Protein AF-A0AAW0FVK5-F1 (afdb_monomer_lite)

Foldseek 3Di:
DDDDDDDDDDDDDDDDDPPDDDPDPDDPPPDPPCVVVVCVPDVPCQVVVVVVLQVLLLQDPVSCVQQVHDRVDRKDKAADDPDPDPDPHGHWDWDWDQDPVRWIKIWTKIKIADPVGFIWIKIWIWTPPDPPDIDTQWIWIGGPPDDIDTSGDHPDPPPPPPPPPQQDDPRHRPDDDDDD

InterPro domains:
  IPR013261 Mitochondrial import inner membrane translocase subunit Tim21 [PF08294] (38-155)
  IPR013261 Mitochondrial import inner membrane translocase subunit Tim21 [PTHR13032] (38-156)
  IPR038552 Tim21 IMS domain superfamily [G3DSA:3.10.450.320] (41-159)

Radius of gyration: 29.13 Å; chains: 1; bounding box: 72×85×79 Å

pLDDT: mean 75.21, std 19.28, range [35.5, 96.38]

Secondary structure (DSSP, 8-state):
--PPPPP-----------S-PPPPPPPPP----THHHHHHHS--HHHHHHHHHHHHHHH-HHHHHHHT--TTPPPEEEE---SS---S-----EEEEE-TTS-EEEEEEEEEE-TTS-EEEEEEEEEEEETTEEEEEEEEEE-TTSPPEEEE--S--TT---------GGG---SPP---

Organism: NCBI:txid2478898

Sequence (180 aa):
MRPTSIDFSNKVHRLYSTKTAPPPPPPPPSEPSDKNAKELFLPSGDTKTFNKAVKLLEQNELAQKALDFKSGERVKAYGEVPGDRWVRNRPVQSVRSKGKDGNDRLYMKFHVETDSGKHGSVTLEQVDTSFWSSEFSYIALDIPRQRRIYIIEPKYQGLLHNEHGNNGFLGLKWGPKKDN

Structure (mmCIF, N/CA/C/O backbone):
data_AF-A0AAW0FVK5-F1
#
_entry.id   AF-A0AAW0FVK5-F1
#
loop_
_atom_site.group_PDB
_atom_site.id
_atom_site.type_symbol
_atom_site.label_atom_id
_atom_site.label_alt_id
_atom_site.label_comp_id
_atom_site.label_asym_id
_atom_site.label_entity_id
_atom_site.label_seq_id
_atom_site.pdbx_PDB_ins_code
_atom_site.Cartn_x
_atom_site.Cartn_y
_atom_site.Cartn_z
_atom_site.occupancy
_atom_site.B_iso_or_equiv
_atom_site.auth_seq_id
_atom_site.auth_comp_id
_atom_site.auth_asym_id
_atom_site.auth_atom_id
_atom_site.pdbx_PDB_model_num
ATOM 1 N N . MET A 1 1 ? -52.516 -69.629 38.387 1.00 44.22 1 MET A N 1
ATOM 2 C CA . MET A 1 1 ? -51.381 -69.425 37.461 1.00 44.22 1 MET A CA 1
ATOM 3 C C . MET A 1 1 ? -51.876 -68.701 36.217 1.00 44.22 1 MET A C 1
ATOM 5 O O . MET A 1 1 ? -52.648 -69.278 35.464 1.00 44.22 1 MET A O 1
ATOM 9 N N . ARG A 1 2 ? -51.498 -67.429 36.053 1.00 38.06 2 ARG A N 1
ATOM 10 C CA . ARG A 1 2 ? -51.635 -66.619 34.828 1.00 38.06 2 ARG A CA 1
ATOM 11 C C . ARG A 1 2 ? -50.441 -65.646 34.790 1.00 38.06 2 ARG A C 1
ATOM 13 O O . ARG A 1 2 ? -50.075 -65.176 35.868 1.00 38.06 2 ARG A O 1
ATOM 20 N N . PRO A 1 3 ? -49.805 -65.404 33.632 1.00 45.41 3 PRO A N 1
ATOM 21 C CA . PRO A 1 3 ? -48.567 -64.640 33.558 1.00 45.41 3 PRO A CA 1
ATOM 22 C C . PRO A 1 3 ? -48.799 -63.122 33.494 1.00 45.41 3 PRO A C 1
ATOM 24 O O . PRO A 1 3 ? -49.885 -62.635 33.193 1.00 45.41 3 PRO A O 1
ATOM 27 N N . THR A 1 4 ? -47.719 -62.426 33.826 1.00 44.22 4 THR A N 1
ATOM 28 C CA . THR A 1 4 ? -47.483 -61.001 34.085 1.00 44.22 4 THR A CA 1
ATOM 29 C C . THR A 1 4 ? -47.719 -60.059 32.896 1.00 44.22 4 THR A C 1
ATOM 31 O O . THR A 1 4 ? -47.184 -60.297 31.814 1.00 44.22 4 THR A O 1
ATOM 34 N N . SER A 1 5 ? -48.419 -58.939 33.124 1.00 46.84 5 SER A N 1
ATOM 35 C CA . SER A 1 5 ? -48.455 -57.770 32.231 1.00 46.84 5 SER A CA 1
ATOM 36 C C . SER A 1 5 ? -47.358 -56.766 32.604 1.00 46.84 5 SER A C 1
ATOM 38 O O . SER A 1 5 ? -47.208 -56.420 33.773 1.00 46.84 5 SER A O 1
ATOM 40 N N . ILE A 1 6 ? -46.603 -56.304 31.609 1.00 50.91 6 ILE A N 1
ATOM 41 C CA . ILE A 1 6 ? -45.557 -55.281 31.735 1.00 50.91 6 ILE A CA 1
ATOM 42 C C . ILE A 1 6 ? -46.201 -53.898 31.564 1.00 50.91 6 ILE A C 1
ATOM 44 O O . ILE A 1 6 ? -46.825 -53.635 30.537 1.00 50.91 6 ILE A O 1
ATOM 48 N N . ASP A 1 7 ? -46.038 -53.030 32.564 1.00 44.16 7 ASP A N 1
ATOM 49 C CA . ASP A 1 7 ? -46.461 -51.625 32.539 1.00 44.16 7 ASP A CA 1
ATOM 50 C C . ASP A 1 7 ? -45.472 -50.763 31.734 1.00 44.16 7 ASP A C 1
ATOM 52 O O . ASP A 1 7 ? -44.288 -50.673 32.066 1.00 44.16 7 ASP A O 1
ATOM 56 N N . PHE A 1 8 ? -45.963 -50.073 30.701 1.00 41.53 8 PHE A N 1
ATOM 57 C CA . PHE A 1 8 ? -45.218 -49.039 29.978 1.00 41.53 8 PHE A CA 1
ATOM 58 C C . PHE A 1 8 ? -45.505 -47.664 30.589 1.00 41.53 8 PHE A C 1
ATOM 60 O O . PHE A 1 8 ? -46.447 -46.972 30.209 1.00 41.53 8 PHE A O 1
ATOM 67 N N . SER A 1 9 ? -44.653 -47.245 31.522 1.00 44.28 9 SER A N 1
ATOM 68 C CA . SER A 1 9 ? -44.612 -45.870 32.021 1.00 44.28 9 SER A CA 1
ATOM 69 C C . SER A 1 9 ? -43.406 -45.139 31.438 1.00 44.28 9 SER A C 1
ATOM 71 O O . SER A 1 9 ? -42.270 -45.514 31.724 1.00 44.28 9 SER A O 1
ATOM 73 N N . ASN A 1 10 ? -43.637 -44.088 30.641 1.00 39.00 10 ASN A N 1
ATOM 74 C CA . ASN A 1 10 ? -43.204 -42.722 30.978 1.00 39.00 10 ASN A CA 1
ATOM 75 C C . ASN A 1 10 ? -43.257 -41.739 29.792 1.00 39.00 10 ASN A C 1
ATOM 77 O O . ASN A 1 10 ? -42.536 -41.861 28.809 1.00 39.00 10 ASN A O 1
ATOM 81 N N . LYS A 1 11 ? -44.071 -40.694 29.990 1.00 41.84 11 LYS A N 1
ATOM 82 C CA . LYS A 1 11 ? -43.792 -39.261 29.766 1.00 41.84 11 LYS A CA 1
ATOM 83 C C . LYS A 1 11 ? -42.802 -38.881 28.651 1.00 41.84 11 LYS A C 1
ATOM 85 O O . LYS A 1 11 ? -41.593 -38.827 28.859 1.00 41.84 11 LYS A O 1
ATOM 90 N N . VAL A 1 12 ? -43.355 -38.397 27.540 1.00 46.31 12 VAL A N 1
ATOM 91 C CA . VAL A 1 12 ? -42.643 -37.608 26.526 1.00 46.31 12 VAL A CA 1
ATOM 92 C C . VAL A 1 12 ? -42.746 -36.123 26.884 1.00 46.31 12 VAL A C 1
ATOM 94 O O . VAL A 1 12 ? -43.790 -35.528 26.673 1.00 46.31 12 VAL A O 1
ATOM 97 N N . HIS A 1 13 ? -41.676 -35.526 27.416 1.00 44.94 13 HIS A N 1
ATOM 98 C CA . HIS A 1 13 ? -41.394 -34.083 27.323 1.00 44.94 13 HIS A CA 1
ATOM 99 C C . HIS A 1 13 ? -39.913 -33.816 27.642 1.00 44.94 13 HIS A C 1
ATOM 101 O O . HIS A 1 13 ? -39.475 -34.125 28.752 1.00 44.94 13 HIS A O 1
ATOM 107 N N . ARG A 1 14 ? -39.183 -33.217 26.680 1.00 39.34 14 ARG A N 1
ATOM 108 C CA . ARG A 1 14 ? -38.027 -32.281 26.796 1.00 39.34 14 ARG A CA 1
ATOM 109 C C . ARG A 1 14 ? -37.333 -32.201 25.420 1.00 39.34 14 ARG A C 1
ATOM 111 O O . ARG A 1 14 ? -36.716 -33.161 24.988 1.00 39.34 14 ARG A O 1
ATOM 118 N N . LEU A 1 15 ? -37.640 -31.202 24.589 1.00 38.81 15 LEU A N 1
ATOM 119 C CA . LEU A 1 15 ? -36.909 -29.927 24.460 1.00 38.81 15 LEU A CA 1
ATOM 120 C C . LEU A 1 15 ? -35.386 -30.114 24.317 1.00 38.81 15 LEU A C 1
ATOM 122 O O . LEU A 1 15 ? -34.684 -30.429 25.274 1.00 38.81 15 LEU A O 1
ATOM 126 N N . TYR A 1 16 ? -34.905 -29.886 23.097 1.00 35.50 16 TYR A N 1
ATOM 127 C CA . TYR A 1 16 ? -33.504 -29.803 22.681 1.00 35.50 16 TYR A CA 1
ATOM 128 C C . TYR A 1 16 ? -32.731 -28.790 23.546 1.00 35.50 16 TYR A C 1
ATOM 130 O O . TYR A 1 16 ? -33.011 -27.593 23.537 1.00 35.50 16 TYR A O 1
ATOM 138 N N . SER A 1 17 ? -31.753 -29.294 24.303 1.00 41.34 17 SER A N 1
ATOM 139 C CA . SER A 1 17 ? -30.821 -28.533 25.143 1.00 41.34 17 SER A CA 1
ATOM 140 C C . SER A 1 17 ? -29.463 -28.453 24.439 1.00 41.34 17 SER A C 1
ATOM 142 O O . SER A 1 17 ? -28.842 -29.480 24.178 1.00 41.34 17 SER A O 1
ATOM 144 N N . THR A 1 18 ? -28.970 -27.250 24.135 1.00 52.00 18 THR A N 1
ATOM 145 C CA . THR A 1 18 ? -27.692 -27.005 23.427 1.00 52.00 18 THR A CA 1
ATOM 146 C C . THR A 1 18 ? -26.451 -27.068 24.330 1.00 52.00 18 THR A C 1
ATOM 148 O O . THR A 1 18 ? -25.410 -26.508 24.000 1.00 52.00 18 THR A O 1
ATOM 151 N N . LYS A 1 19 ? -26.515 -27.746 25.483 1.00 45.78 19 LYS A N 1
ATOM 152 C CA . LYS A 1 19 ? -25.427 -27.750 26.482 1.00 45.78 19 LYS A CA 1
ATOM 153 C C . LYS A 1 19 ? -24.461 -28.943 26.424 1.00 45.78 19 LYS A C 1
ATOM 155 O O . LYS A 1 19 ? -23.703 -29.140 27.370 1.00 45.78 19 LYS A O 1
ATOM 160 N N . THR A 1 20 ? -24.435 -29.737 25.349 1.00 54.41 20 THR A N 1
ATOM 161 C CA . THR A 1 20 ? -23.497 -30.884 25.258 1.00 54.41 20 THR A CA 1
ATOM 162 C C . THR A 1 20 ? -23.021 -31.199 23.835 1.00 54.41 20 THR A C 1
ATOM 164 O O . THR A 1 20 ? -22.787 -32.355 23.498 1.00 54.41 20 THR A O 1
ATOM 167 N N . ALA A 1 21 ? -22.847 -30.191 22.976 1.00 48.47 21 ALA A N 1
ATOM 168 C CA . ALA A 1 21 ? -22.008 -30.398 21.796 1.00 48.47 21 ALA A CA 1
ATOM 169 C C . ALA A 1 21 ? -20.537 -30.432 22.262 1.00 48.47 21 ALA A C 1
ATOM 171 O O . ALA A 1 21 ? -20.129 -29.502 22.965 1.00 48.47 21 ALA A O 1
ATOM 172 N N . PRO A 1 22 ? -19.739 -31.467 21.932 1.00 62.34 22 PRO A N 1
ATOM 173 C CA . PRO A 1 22 ? -18.299 -31.395 22.147 1.00 62.34 22 PRO A CA 1
ATOM 174 C C . PRO A 1 22 ? -17.761 -30.151 21.419 1.00 62.34 22 PRO A C 1
ATOM 176 O O . PRO A 1 22 ? -18.258 -29.831 20.333 1.00 62.34 22 PRO A O 1
ATOM 179 N N . PRO A 1 23 ? -16.795 -29.415 22.000 1.00 66.75 23 PRO A N 1
ATOM 180 C CA . PRO A 1 23 ? -16.177 -28.301 21.295 1.00 66.75 23 PRO A CA 1
ATOM 181 C C . PRO A 1 23 ? -15.646 -28.809 19.945 1.00 66.75 23 PRO A C 1
ATOM 183 O O . PRO A 1 23 ? -15.157 -29.943 19.883 1.00 66.75 23 PRO A O 1
ATOM 186 N N . PRO A 1 24 ? -15.756 -28.019 18.860 1.00 69.56 24 PRO A N 1
ATOM 187 C CA . PRO A 1 24 ? -15.173 -28.410 17.585 1.00 69.56 24 PRO A CA 1
ATOM 188 C C . PRO A 1 24 ? -13.692 -28.756 17.806 1.00 69.56 24 PRO A C 1
ATOM 190 O O . PRO A 1 24 ? -13.032 -28.070 18.597 1.00 69.56 24 PRO A O 1
ATOM 193 N N . PRO A 1 25 ? -13.171 -29.822 17.168 1.00 70.25 25 PRO A N 1
ATOM 194 C CA . PRO A 1 25 ? -11.775 -30.197 17.329 1.00 70.25 25 PRO A CA 1
ATOM 195 C C . PRO A 1 25 ? -10.892 -28.982 17.017 1.00 70.25 25 PRO A C 1
ATOM 197 O O . PRO A 1 25 ? -11.208 -28.230 16.084 1.00 70.25 25 PRO A O 1
ATOM 200 N N . PRO A 1 26 ? -9.817 -28.745 17.794 1.00 71.06 26 PRO A N 1
ATOM 201 C CA . PRO A 1 26 ? -8.881 -27.684 17.465 1.00 71.06 26 PRO A CA 1
ATOM 202 C C . PRO A 1 26 ? -8.410 -27.890 16.018 1.00 71.06 26 PRO A C 1
ATOM 204 O O . PRO A 1 26 ? -8.199 -29.038 15.612 1.00 71.06 26 PRO A O 1
ATOM 207 N N . PRO A 1 27 ? -8.273 -26.812 15.222 1.00 68.00 27 PRO A N 1
ATOM 208 C CA . PRO A 1 27 ? -7.704 -26.940 13.889 1.00 68.00 27 PRO A CA 1
ATOM 209 C C . PRO A 1 27 ? -6.351 -27.661 14.001 1.00 68.00 27 PRO A C 1
ATOM 211 O O . PRO A 1 27 ? -5.637 -27.431 14.987 1.00 68.00 27 PRO A O 1
ATOM 214 N N . PRO A 1 28 ? -6.001 -28.539 13.042 1.00 70.88 28 PRO A N 1
ATOM 215 C CA . PRO A 1 28 ? -4.709 -29.212 13.057 1.00 70.88 28 PRO A CA 1
ATOM 216 C C . PRO A 1 28 ? -3.598 -28.163 13.221 1.00 70.88 28 PRO A C 1
ATOM 218 O O . PRO A 1 28 ? -3.729 -27.068 12.656 1.00 70.88 28 PRO A O 1
ATOM 221 N N . PRO A 1 29 ? -2.526 -28.454 13.987 1.00 59.59 29 PRO A N 1
ATOM 222 C CA . PRO A 1 29 ? -1.356 -27.592 14.012 1.00 59.59 29 PRO A CA 1
ATOM 223 C C . PRO A 1 29 ? -0.964 -27.339 12.562 1.00 59.59 29 PRO A C 1
ATOM 225 O O . PRO A 1 29 ? -0.787 -28.289 11.802 1.00 59.59 29 PRO A O 1
ATOM 228 N N . SER A 1 30 ? -0.910 -26.073 12.153 1.00 55.88 30 SER A N 1
ATOM 229 C CA . SER A 1 30 ? -0.371 -25.729 10.845 1.00 55.88 30 SER A CA 1
ATOM 230 C C . SER A 1 30 ? 1.026 -26.336 10.781 1.00 55.88 30 SER A C 1
ATOM 232 O O . SER A 1 30 ? 1.892 -25.899 11.544 1.00 55.88 30 SER A O 1
ATOM 234 N N . GLU A 1 31 ? 1.231 -27.359 9.945 1.00 56.12 31 GLU A N 1
ATOM 235 C CA . GLU A 1 31 ? 2.571 -27.865 9.659 1.00 56.12 31 GLU A CA 1
ATOM 236 C C . GLU A 1 31 ? 3.455 -26.651 9.359 1.00 56.12 31 GLU A C 1
ATOM 238 O O . GLU A 1 31 ? 3.021 -25.768 8.602 1.00 56.12 31 GLU A O 1
ATOM 243 N N . PRO A 1 32 ? 4.643 -26.532 9.979 1.00 47.91 32 PRO A N 1
ATOM 244 C CA . PRO A 1 32 ? 5.562 -25.470 9.628 1.00 47.91 32 PRO A CA 1
ATOM 245 C C . PRO A 1 32 ? 5.901 -25.673 8.156 1.00 47.91 32 PRO A C 1
ATOM 247 O O . PRO A 1 32 ? 6.677 -26.547 7.795 1.00 47.91 32 PRO A O 1
ATOM 250 N N . SER A 1 33 ? 5.255 -24.904 7.279 1.00 49.12 33 SER A N 1
ATOM 251 C CA . SER A 1 33 ? 5.572 -24.942 5.866 1.00 49.12 33 SER A CA 1
ATOM 252 C C . SER A 1 33 ? 7.027 -24.507 5.755 1.00 49.12 33 SER A C 1
ATOM 254 O O . SER A 1 33 ? 7.322 -23.331 5.972 1.00 49.12 33 SER A O 1
ATOM 256 N N . ASP A 1 34 ? 7.922 -25.429 5.404 1.00 49.78 34 ASP A N 1
ATOM 257 C CA . ASP A 1 34 ? 9.365 -25.197 5.209 1.00 49.78 34 ASP A CA 1
ATOM 258 C C . ASP A 1 34 ? 9.677 -24.058 4.212 1.00 49.78 34 ASP A C 1
ATOM 260 O O . ASP A 1 34 ? 10.810 -23.592 4.086 1.00 49.78 34 ASP A O 1
ATOM 264 N N . LYS A 1 35 ? 8.650 -23.550 3.525 1.00 50.41 35 LYS A N 1
ATOM 265 C CA . LYS A 1 35 ? 8.663 -22.322 2.723 1.00 50.41 35 LYS A CA 1
ATOM 266 C C . LYS A 1 35 ? 8.965 -21.069 3.560 1.00 50.41 35 LYS A C 1
ATOM 268 O O . LYS A 1 35 ? 9.714 -20.213 3.102 1.00 50.41 35 LYS A O 1
ATOM 273 N N . ASN A 1 36 ? 8.478 -21.000 4.803 1.00 52.88 36 ASN A N 1
ATOM 274 C CA . ASN A 1 36 ? 8.680 -19.850 5.694 1.00 52.88 36 ASN A CA 1
ATOM 275 C C . ASN A 1 36 ? 10.141 -19.706 6.139 1.00 52.88 36 ASN A C 1
ATOM 277 O O . ASN A 1 36 ? 10.620 -18.592 6.325 1.00 52.88 36 ASN A O 1
ATOM 281 N N . ALA A 1 37 ? 10.873 -20.817 6.284 1.00 49.44 37 ALA A N 1
ATOM 282 C CA . ALA A 1 37 ? 12.270 -20.778 6.709 1.00 49.44 37 ALA A CA 1
ATOM 283 C C . ALA A 1 37 ? 13.167 -20.119 5.648 1.00 49.44 37 ALA A C 1
ATOM 285 O O . ALA A 1 37 ? 14.043 -19.337 5.994 1.00 49.44 37 ALA A O 1
ATOM 286 N N . LYS A 1 38 ? 12.919 -20.359 4.353 1.00 45.09 38 LYS A N 1
ATOM 287 C CA . LYS A 1 38 ? 13.681 -19.722 3.260 1.00 45.09 38 LYS A CA 1
ATOM 288 C C . LYS A 1 38 ? 13.371 -18.230 3.093 1.00 45.09 38 LYS A C 1
ATOM 290 O O . LYS A 1 38 ? 14.265 -17.475 2.725 1.00 45.09 38 LYS A O 1
ATOM 295 N N . GLU A 1 39 ? 12.153 -17.797 3.409 1.00 47.56 39 GLU A N 1
ATOM 296 C CA . GLU A 1 39 ? 11.781 -16.373 3.432 1.00 47.56 39 GLU A CA 1
ATOM 297 C C . GLU A 1 39 ? 12.333 -15.625 4.656 1.00 47.56 39 GLU A C 1
ATOM 299 O O . GLU A 1 39 ? 12.535 -14.418 4.601 1.00 47.56 39 GLU A O 1
ATOM 304 N N . LEU A 1 40 ? 12.643 -16.330 5.747 1.00 48.66 40 LEU A N 1
ATOM 305 C CA . LEU A 1 40 ? 13.279 -15.754 6.937 1.00 48.66 40 LEU A CA 1
ATOM 306 C C . LEU A 1 40 ? 14.748 -15.349 6.706 1.00 48.66 40 LEU A C 1
ATOM 308 O O . LEU A 1 40 ? 15.246 -14.458 7.392 1.00 48.66 40 LEU A O 1
ATOM 312 N N . PHE A 1 41 ? 15.435 -15.975 5.742 1.00 39.94 41 PHE A N 1
ATOM 313 C CA . PHE A 1 41 ? 16.857 -15.730 5.446 1.00 39.94 41 PHE A CA 1
ATOM 314 C C . PHE A 1 41 ? 17.110 -14.864 4.206 1.00 39.94 41 PHE A C 1
ATOM 316 O O . PHE A 1 41 ? 18.235 -14.418 3.986 1.00 39.94 41 PHE A O 1
ATOM 323 N N . LEU A 1 42 ? 16.077 -14.582 3.414 1.00 42.94 42 LEU A N 1
ATOM 324 C CA . LEU A 1 42 ? 16.108 -13.564 2.373 1.00 42.94 42 LEU A CA 1
ATOM 325 C C . LEU A 1 42 ? 15.162 -12.4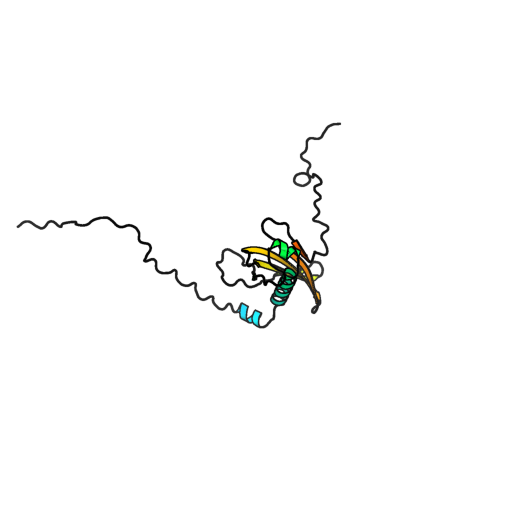63 2.841 1.00 42.94 42 LEU A C 1
ATOM 327 O O . LEU A 1 42 ? 13.959 -12.694 2.763 1.00 42.94 42 LEU A O 1
ATOM 331 N N . PRO A 1 43 ? 15.629 -11.298 3.331 1.00 46.47 43 PRO A N 1
ATOM 332 C CA . PRO A 1 43 ? 14.731 -10.183 3.598 1.00 46.47 43 PRO A CA 1
ATOM 333 C C . PRO A 1 43 ? 14.078 -9.804 2.269 1.00 46.47 43 PRO A C 1
ATOM 335 O O . PRO A 1 43 ? 14.646 -9.062 1.468 1.00 46.47 43 PRO A O 1
ATOM 338 N N . SER A 1 44 ? 12.918 -10.390 1.985 1.00 58.19 44 SER A N 1
ATOM 339 C CA . SER A 1 44 ? 12.196 -10.120 0.761 1.00 58.19 44 SER A CA 1
ATOM 340 C C . SER A 1 44 ? 11.875 -8.629 0.780 1.00 58.19 44 SER A C 1
ATOM 342 O O . SER A 1 44 ? 11.449 -8.075 1.802 1.00 58.19 44 SER A O 1
ATOM 344 N N . GLY A 1 45 ? 12.147 -7.945 -0.336 1.00 72.81 45 GLY A N 1
ATOM 345 C CA . GLY A 1 45 ? 11.868 -6.513 -0.476 1.00 72.81 45 GLY A CA 1
ATOM 346 C C . GLY A 1 45 ? 10.428 -6.163 -0.089 1.00 72.81 45 GLY A C 1
ATOM 347 O O . GLY A 1 45 ? 10.170 -5.065 0.384 1.00 72.81 45 GLY A O 1
ATOM 348 N N . ASP A 1 46 ? 9.527 -7.136 -0.171 1.00 83.38 46 ASP A N 1
ATOM 349 C CA . ASP A 1 46 ? 8.107 -7.107 0.140 1.00 83.38 46 ASP A CA 1
ATOM 350 C C . ASP A 1 46 ? 7.787 -6.455 1.492 1.00 83.38 46 ASP A C 1
ATOM 352 O O . ASP A 1 46 ? 7.009 -5.505 1.528 1.00 83.38 46 ASP A O 1
ATOM 356 N N . THR A 1 47 ? 8.410 -6.873 2.601 1.00 86.00 47 THR A N 1
ATOM 357 C CA . THR A 1 47 ? 8.118 -6.267 3.920 1.00 86.00 47 THR A CA 1
ATOM 358 C C . THR A 1 47 ? 8.552 -4.798 3.969 1.00 86.00 47 THR A C 1
ATOM 360 O O . THR A 1 47 ? 7.867 -3.947 4.542 1.00 86.00 47 THR A O 1
ATOM 363 N N . LYS A 1 48 ? 9.682 -4.461 3.334 1.00 88.31 48 LYS A N 1
ATOM 364 C CA . LYS A 1 48 ? 10.176 -3.078 3.244 1.00 88.31 48 LYS A CA 1
ATOM 365 C C . LYS A 1 48 ? 9.256 -2.226 2.367 1.00 88.31 48 LYS A C 1
ATOM 367 O O . LYS A 1 48 ? 8.922 -1.106 2.753 1.00 88.31 48 LYS A O 1
ATOM 372 N N . THR A 1 49 ? 8.835 -2.759 1.225 1.00 90.62 49 THR A N 1
ATOM 373 C CA . THR A 1 49 ? 7.894 -2.146 0.285 1.00 90.62 49 THR A CA 1
ATOM 374 C C . THR A 1 49 ? 6.552 -1.877 0.955 1.00 90.62 49 THR A C 1
ATOM 376 O O . THR A 1 49 ? 6.068 -0.747 0.912 1.00 90.62 49 THR A O 1
ATOM 379 N N . PHE A 1 50 ? 6.009 -2.865 1.664 1.00 92.06 50 PHE A N 1
ATOM 380 C CA . PHE A 1 50 ? 4.780 -2.748 2.442 1.00 92.06 50 PHE A CA 1
ATOM 381 C C . PHE A 1 50 ? 4.870 -1.642 3.495 1.00 92.06 50 PHE A C 1
ATOM 383 O O . PHE A 1 50 ? 4.076 -0.704 3.482 1.00 92.06 50 PHE A O 1
ATOM 390 N N . ASN A 1 51 ? 5.890 -1.687 4.357 1.00 92.31 51 ASN A N 1
ATOM 391 C CA . ASN A 1 51 ? 6.067 -0.687 5.411 1.00 92.31 51 ASN A CA 1
ATOM 392 C C . ASN A 1 51 ? 6.244 0.728 4.842 1.00 92.31 51 ASN A C 1
ATOM 394 O O . ASN A 1 51 ? 5.770 1.701 5.429 1.00 92.31 51 ASN A O 1
ATOM 398 N N . LYS A 1 52 ? 6.924 0.862 3.696 1.00 93.19 52 LYS A N 1
ATOM 399 C CA . LYS A 1 52 ? 7.077 2.148 3.006 1.00 93.19 52 LYS A CA 1
ATOM 400 C C . LYS A 1 52 ? 5.736 2.642 2.452 1.00 93.19 52 LYS A C 1
ATOM 402 O O . LYS A 1 52 ? 5.429 3.818 2.618 1.00 93.19 52 LYS A O 1
ATOM 407 N N . ALA A 1 53 ? 4.933 1.765 1.853 1.00 94.44 53 ALA A N 1
ATOM 408 C CA . ALA A 1 53 ? 3.610 2.108 1.337 1.00 94.44 53 ALA A CA 1
ATOM 409 C C . ALA A 1 53 ? 2.635 2.525 2.451 1.00 94.44 53 ALA A C 1
ATOM 411 O O . ALA A 1 53 ? 1.951 3.535 2.307 1.00 94.44 53 ALA A O 1
ATOM 412 N N . VAL A 1 54 ? 2.626 1.813 3.584 1.00 94.88 54 VAL A N 1
ATOM 413 C CA . VAL A 1 54 ? 1.808 2.173 4.758 1.00 94.88 54 VAL A CA 1
ATOM 414 C C . VAL A 1 54 ? 2.194 3.554 5.289 1.00 94.88 54 VAL A C 1
ATOM 416 O O . VAL A 1 54 ? 1.321 4.388 5.499 1.00 94.88 54 VAL A O 1
ATOM 419 N N . LYS A 1 55 ? 3.493 3.854 5.415 1.00 94.56 55 LYS A N 1
ATOM 420 C CA . LYS A 1 55 ? 3.956 5.188 5.839 1.00 94.56 55 LYS A CA 1
ATOM 421 C C . LYS A 1 55 ? 3.498 6.304 4.899 1.00 94.56 55 LYS A C 1
ATOM 423 O O . LYS A 1 55 ? 3.079 7.355 5.370 1.00 94.56 55 LYS A O 1
ATOM 428 N N . LEU A 1 56 ? 3.572 6.084 3.584 1.00 94.69 56 LEU A N 1
ATOM 429 C CA . LEU A 1 56 ? 3.102 7.059 2.593 1.00 94.69 56 LEU A CA 1
ATOM 430 C C . LEU A 1 56 ? 1.585 7.275 2.678 1.00 94.69 56 LEU A C 1
ATOM 432 O O . LEU A 1 56 ? 1.117 8.397 2.509 1.00 94.69 56 LEU A O 1
ATOM 436 N N . LEU A 1 57 ? 0.824 6.218 2.972 1.00 94.56 57 LEU A N 1
ATOM 437 C CA . LEU A 1 57 ? -0.616 6.300 3.204 1.00 94.56 57 LEU A CA 1
ATOM 438 C C . LEU A 1 57 ? -0.945 7.084 4.481 1.00 94.56 57 LEU A C 1
ATOM 440 O O . LEU A 1 57 ? -1.804 7.959 4.438 1.00 94.56 57 LEU A O 1
ATOM 444 N N . GLU A 1 58 ? -0.242 6.821 5.587 1.00 94.00 58 GLU A N 1
ATOM 445 C CA . GLU A 1 58 ? -0.422 7.540 6.861 1.00 94.00 58 GLU A CA 1
ATOM 446 C C . GLU A 1 58 ? -0.136 9.045 6.725 1.00 94.00 58 GLU A C 1
ATOM 448 O O . GLU A 1 58 ? -0.775 9.860 7.387 1.00 94.00 58 GLU A O 1
ATOM 453 N N . GLN A 1 59 ? 0.805 9.426 5.856 1.00 94.25 59 GLN A N 1
ATOM 454 C CA . GLN A 1 59 ? 1.189 10.822 5.615 1.00 94.25 59 GLN A CA 1
ATOM 455 C C . GLN A 1 59 ? 0.228 11.581 4.689 1.00 94.25 59 GLN A C 1
ATOM 457 O O . GLN A 1 59 ? 0.252 12.810 4.667 1.00 94.25 59 GLN A O 1
ATOM 462 N N . ASN A 1 60 ? -0.598 10.883 3.907 1.00 94.81 60 ASN A N 1
ATOM 463 C CA . ASN A 1 60 ? -1.429 11.506 2.882 1.00 94.81 60 ASN A CA 1
ATOM 464 C C . ASN A 1 60 ? -2.745 12.059 3.463 1.00 94.81 60 ASN A C 1
ATOM 466 O O . ASN A 1 60 ? -3.560 11.319 4.014 1.00 94.81 60 ASN A O 1
ATOM 470 N N . GLU A 1 61 ? -3.002 13.355 3.270 1.00 94.31 61 GLU A N 1
ATOM 471 C CA . GLU A 1 61 ? -4.205 14.021 3.792 1.00 94.31 61 GLU A CA 1
ATOM 472 C C . GLU A 1 61 ? -5.519 13.510 3.178 1.00 94.31 61 GLU A C 1
ATOM 474 O O . GLU A 1 61 ? -6.554 13.489 3.848 1.00 94.31 61 GLU A O 1
ATOM 479 N N . LEU A 1 62 ? -5.512 13.101 1.904 1.00 93.75 62 LEU A N 1
ATOM 480 C CA . LEU A 1 62 ? -6.707 12.564 1.244 1.00 93.75 62 LEU A CA 1
ATOM 481 C C . LEU A 1 62 ? -7.077 11.207 1.841 1.00 93.75 62 LEU A C 1
ATOM 483 O O . LEU A 1 62 ? -8.251 10.958 2.110 1.00 93.75 62 LEU A O 1
ATOM 487 N N . ALA A 1 63 ? -6.078 10.362 2.106 1.00 92.94 63 ALA A N 1
ATOM 488 C CA . ALA A 1 63 ? -6.279 9.082 2.776 1.00 92.94 63 ALA A CA 1
ATOM 489 C C . ALA A 1 63 ? -6.806 9.274 4.207 1.00 92.94 63 ALA A C 1
ATOM 491 O O . ALA A 1 63 ? -7.765 8.603 4.588 1.00 92.94 63 ALA A O 1
ATOM 492 N N . GLN A 1 64 ? -6.248 10.231 4.959 1.00 94.31 64 GLN A N 1
ATOM 493 C CA . GLN A 1 64 ? -6.709 10.591 6.309 1.00 94.31 64 GLN A CA 1
ATOM 494 C C . GLN A 1 64 ? -8.188 10.988 6.327 1.00 94.31 64 GLN A C 1
ATOM 496 O O . GLN A 1 64 ? -8.963 10.450 7.115 1.00 94.31 64 GLN A O 1
ATOM 501 N N . LYS A 1 65 ? -8.613 11.869 5.412 1.00 93.50 65 LYS A N 1
ATOM 502 C CA . LYS A 1 65 ? -10.022 12.291 5.302 1.00 93.50 65 LYS A CA 1
ATOM 503 C C . LYS A 1 65 ? -10.942 11.141 4.896 1.00 93.50 65 LYS A C 1
ATOM 505 O O . LYS A 1 65 ? -12.067 11.045 5.379 1.00 93.50 65 LYS A O 1
ATOM 510 N N . ALA A 1 66 ? -10.477 10.276 4.001 1.00 92.31 66 ALA A N 1
ATOM 511 C CA . ALA A 1 66 ? -11.294 9.212 3.440 1.00 92.31 66 ALA A CA 1
ATOM 512 C C . ALA A 1 66 ? -11.515 8.045 4.421 1.00 92.31 66 ALA A C 1
ATOM 514 O O . ALA A 1 66 ? -12.639 7.551 4.556 1.00 92.31 66 ALA A O 1
ATOM 515 N N . LEU A 1 67 ? -10.459 7.641 5.135 1.00 92.00 67 LEU A N 1
ATOM 516 C CA . LEU A 1 67 ? -10.476 6.574 6.143 1.00 92.00 67 LEU A CA 1
ATOM 517 C C . LEU A 1 67 ? -10.747 7.072 7.572 1.00 92.00 67 LEU A C 1
ATOM 519 O O . LEU A 1 67 ? -10.931 6.243 8.465 1.00 92.00 67 LEU A O 1
ATOM 523 N N . ASP A 1 68 ? -10.844 8.391 7.764 1.00 92.31 68 ASP A N 1
ATOM 524 C CA . ASP A 1 68 ? -11.295 9.045 9.001 1.00 92.31 68 ASP A CA 1
ATOM 525 C C . ASP A 1 68 ? -10.419 8.708 10.209 1.00 92.31 68 ASP A C 1
ATOM 527 O O . ASP A 1 68 ? -10.890 8.207 11.232 1.00 92.31 68 ASP A O 1
ATOM 531 N N . PHE A 1 69 ? -9.118 8.943 10.034 1.00 91.94 69 PHE A N 1
ATOM 532 C CA . PHE A 1 69 ? -8.086 8.788 11.058 1.00 91.94 69 PHE A CA 1
ATOM 533 C C . PHE A 1 69 ? -7.254 10.068 11.160 1.00 91.94 69 PHE A C 1
ATOM 535 O O . PHE A 1 69 ? -7.165 10.852 10.209 1.00 91.94 69 PHE A O 1
ATOM 542 N N . LYS A 1 70 ? -6.650 10.307 12.326 1.00 90.38 70 LYS A N 1
ATOM 543 C CA . LYS A 1 70 ? -5.854 11.521 12.564 1.00 90.38 70 LYS A CA 1
ATOM 544 C C . LYS A 1 70 ? -4.437 11.375 12.010 1.00 90.38 70 LYS A C 1
ATOM 546 O O . LYS A 1 70 ? -3.863 10.290 12.006 1.00 90.38 70 LYS A O 1
ATOM 551 N N . SER A 1 71 ? -3.825 12.492 11.617 1.00 87.62 71 SER A N 1
ATOM 552 C CA . SER A 1 71 ? -2.399 12.509 11.266 1.00 87.62 71 SER A CA 1
ATOM 553 C C . SER A 1 71 ? -1.555 12.022 12.452 1.00 87.62 71 SER A C 1
ATOM 555 O O . SER A 1 71 ? -1.663 12.554 13.558 1.00 87.62 71 SER A O 1
ATOM 557 N N . GLY A 1 72 ? -0.745 10.982 12.231 1.00 86.25 72 GLY A N 1
ATOM 558 C CA . GLY A 1 72 ? 0.069 10.326 13.264 1.00 86.25 72 GLY A CA 1
ATOM 559 C C . GLY A 1 72 ? -0.574 9.103 13.930 1.00 86.25 72 GLY A C 1
ATOM 560 O O . GLY A 1 72 ? 0.111 8.400 14.674 1.00 86.25 72 GLY A O 1
ATOM 561 N N . GLU A 1 73 ? -1.845 8.813 13.649 1.00 90.56 73 GLU A N 1
ATOM 562 C CA . GLU A 1 73 ? -2.493 7.563 14.049 1.00 90.56 73 GLU A CA 1
ATOM 563 C C . GLU A 1 73 ? -1.961 6.389 13.213 1.00 90.56 73 GLU A C 1
ATOM 565 O O . GLU A 1 73 ? -1.707 6.524 12.014 1.00 90.56 73 GLU A O 1
ATOM 570 N N . ARG A 1 74 ? -1.762 5.234 13.858 1.00 90.69 74 ARG A N 1
ATOM 571 C CA . ARG A 1 74 ? -1.270 4.017 13.201 1.00 90.69 74 ARG A CA 1
ATOM 572 C C . ARG A 1 74 ? -2.440 3.229 12.643 1.00 90.69 74 ARG A C 1
ATOM 574 O O . ARG A 1 74 ? -3.297 2.786 13.401 1.00 90.69 74 ARG A O 1
ATOM 581 N N . VAL A 1 75 ? -2.433 2.994 11.337 1.00 93.31 75 VAL A N 1
ATOM 582 C CA . VAL A 1 75 ? -3.457 2.163 10.695 1.00 93.31 75 VAL A CA 1
ATOM 583 C C . VAL A 1 75 ? -3.093 0.684 10.808 1.00 93.31 75 VAL A C 1
ATOM 585 O O . VAL A 1 75 ? -1.926 0.298 10.704 1.00 93.31 75 VAL A O 1
ATOM 588 N N . LYS A 1 76 ? -4.092 -0.176 11.007 1.00 93.25 76 LYS A N 1
ATOM 589 C CA . LYS A 1 76 ? -3.892 -1.628 10.974 1.00 93.25 76 LYS A CA 1
ATOM 590 C C . LYS A 1 76 ? -3.839 -2.058 9.517 1.00 93.25 76 LYS A C 1
ATOM 592 O O . LYS A 1 76 ? -4.760 -1.776 8.759 1.00 93.25 76 LYS A O 1
ATOM 597 N N . ALA 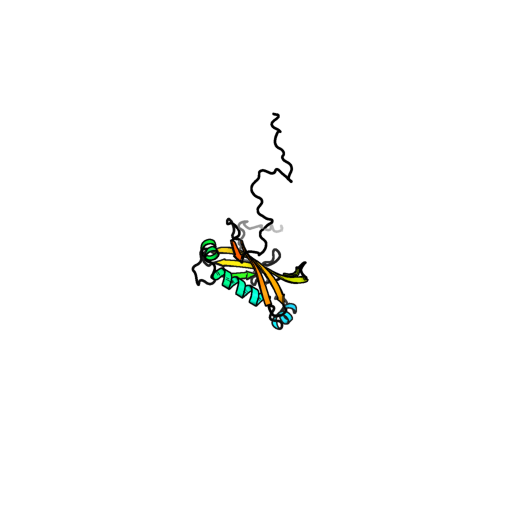A 1 77 ? -2.774 -2.742 9.118 1.00 93.25 77 ALA A N 1
ATOM 598 C CA . ALA A 1 77 ? -2.604 -3.207 7.748 1.00 93.25 77 ALA A CA 1
ATOM 599 C C . ALA A 1 77 ? -2.280 -4.702 7.723 1.00 93.25 77 ALA A C 1
ATOM 601 O O . ALA A 1 77 ? -1.465 -5.182 8.512 1.00 93.25 77 ALA A O 1
ATOM 602 N N . TYR A 1 78 ? -2.924 -5.441 6.823 1.00 90.81 78 TYR A N 1
ATOM 603 C CA . TYR A 1 78 ? -2.775 -6.891 6.705 1.00 90.81 78 TYR A CA 1
ATOM 604 C C . TYR A 1 78 ? -2.851 -7.348 5.248 1.00 90.81 78 TYR A C 1
ATOM 606 O O . TYR A 1 78 ? -3.484 -6.703 4.414 1.00 90.81 78 TYR A O 1
ATOM 614 N N . GLY A 1 79 ? -2.194 -8.465 4.930 1.00 90.00 79 GLY A N 1
ATOM 615 C CA . GLY A 1 79 ? -2.140 -8.986 3.566 1.00 90.00 79 GLY A CA 1
ATOM 616 C C . GLY A 1 79 ? -3.484 -9.498 3.036 1.00 90.00 79 GLY A C 1
ATOM 617 O O . GLY A 1 79 ? -4.442 -9.717 3.784 1.00 90.00 79 GLY A O 1
ATOM 618 N N . GLU A 1 80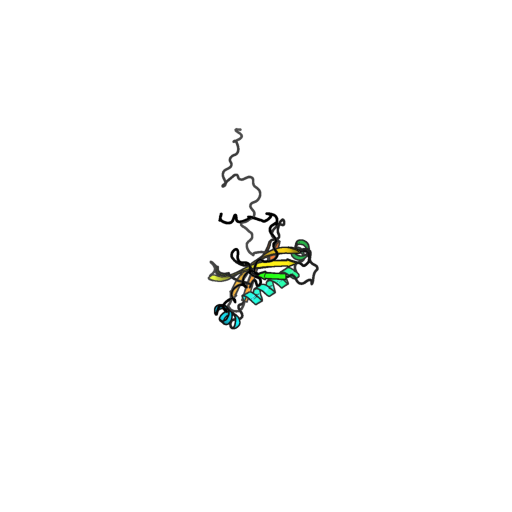 ? -3.546 -9.707 1.722 1.00 83.88 80 GLU A N 1
ATOM 619 C CA . GLU A 1 80 ? -4.681 -10.351 1.059 1.00 83.88 80 GLU A CA 1
ATOM 620 C C . GLU A 1 80 ? -4.577 -11.881 1.169 1.00 83.88 80 GLU A C 1
ATOM 622 O O . GLU A 1 80 ? -3.517 -12.466 0.945 1.00 83.88 80 GLU A O 1
ATOM 627 N N . VAL A 1 81 ? -5.684 -12.544 1.516 1.00 76.44 81 VAL A N 1
ATOM 628 C CA . VAL A 1 81 ? -5.756 -14.011 1.559 1.00 76.44 81 VAL A CA 1
ATOM 629 C C . VAL A 1 81 ? -6.549 -14.499 0.352 1.00 76.44 81 VAL A C 1
ATOM 631 O O . VAL A 1 81 ? -7.708 -14.116 0.202 1.00 76.44 81 VAL A O 1
ATOM 634 N N . PRO A 1 82 ? -5.982 -15.379 -0.488 1.00 69.38 82 PRO A N 1
ATOM 635 C CA . PRO A 1 82 ? -6.757 -16.014 -1.538 1.00 69.38 82 PRO A CA 1
ATOM 636 C C . PRO A 1 82 ? -7.690 -17.089 -0.949 1.00 69.38 82 PRO A C 1
ATOM 638 O O . PRO A 1 82 ? -7.231 -18.011 -0.255 1.00 69.38 82 PRO A O 1
ATOM 641 N N . GLY A 1 83 ? -8.980 -16.983 -1.290 1.00 68.06 83 GLY A N 1
ATOM 642 C CA . GLY A 1 83 ? -10.030 -17.986 -1.054 1.00 68.06 83 GLY A CA 1
ATOM 643 C C . GLY A 1 83 ? -10.812 -17.851 0.261 1.00 68.06 83 GLY A C 1
ATOM 644 O O . GLY A 1 83 ? -10.539 -16.981 1.082 1.00 68.06 83 GLY A O 1
ATOM 645 N N . ASP A 1 84 ? -11.769 -18.761 0.470 1.00 64.38 84 ASP A N 1
ATOM 646 C CA . ASP A 1 84 ? -12.663 -18.829 1.644 1.00 64.38 84 ASP A CA 1
ATOM 647 C C . ASP A 1 84 ? -12.006 -19.523 2.857 1.00 64.38 84 ASP A C 1
ATOM 649 O O . ASP A 1 84 ? -12.547 -20.430 3.490 1.00 64.38 84 ASP A O 1
ATOM 653 N N . ARG A 1 85 ? -10.751 -19.163 3.145 1.00 70.75 85 ARG A N 1
ATOM 654 C CA . ARG A 1 85 ? -10.009 -19.728 4.278 1.00 70.75 85 ARG A CA 1
ATOM 655 C C . ARG A 1 85 ? -10.111 -18.795 5.475 1.00 70.75 85 ARG A C 1
ATOM 657 O O . ARG A 1 85 ? -9.694 -17.640 5.421 1.00 70.75 85 ARG A O 1
ATOM 664 N N . TRP A 1 86 ? -10.593 -19.328 6.592 1.00 68.31 86 TRP A N 1
ATOM 665 C CA . TRP A 1 86 ? -10.606 -18.636 7.878 1.00 68.31 86 TRP A CA 1
ATOM 666 C C . TRP A 1 86 ? -9.186 -18.590 8.451 1.00 68.31 86 TRP A C 1
ATOM 668 O O . TRP A 1 86 ? -8.740 -19.521 9.118 1.00 68.31 86 TRP A O 1
ATOM 678 N N . VAL A 1 87 ? -8.450 -17.512 8.165 1.00 72.62 87 VAL A N 1
ATOM 679 C CA . VAL A 1 87 ? -7.055 -17.339 8.602 1.00 72.62 87 VAL A CA 1
ATOM 680 C C . VAL A 1 87 ? -6.927 -16.142 9.547 1.00 72.62 87 VAL A C 1
ATOM 682 O O . VAL A 1 87 ? -7.348 -15.033 9.216 1.00 72.62 87 VAL A O 1
ATOM 685 N N . ARG A 1 88 ? -6.316 -16.370 10.721 1.00 73.00 88 ARG A N 1
ATOM 686 C CA . ARG A 1 88 ? -6.039 -15.329 11.731 1.00 73.00 88 ARG A CA 1
ATOM 687 C C . ARG A 1 88 ? -4.867 -14.421 11.342 1.00 73.00 88 ARG A C 1
ATOM 689 O O . ARG A 1 88 ? -4.976 -13.212 11.488 1.00 73.00 88 ARG A O 1
ATOM 696 N N . ASN A 1 89 ? -3.765 -14.992 10.846 1.00 75.94 89 ASN A N 1
ATOM 697 C CA . ASN A 1 89 ? -2.590 -14.237 10.402 1.00 75.94 89 ASN A CA 1
ATOM 698 C C . ASN A 1 89 ? -2.564 -14.117 8.872 1.00 75.94 89 ASN A C 1
ATOM 700 O O . ASN A 1 89 ? -2.540 -15.134 8.182 1.00 75.94 89 ASN A O 1
ATOM 704 N N . ARG A 1 90 ? -2.553 -12.893 8.340 1.00 82.00 90 ARG A N 1
ATOM 705 C CA . ARG A 1 90 ? -2.598 -12.635 6.893 1.00 82.00 90 ARG A CA 1
ATOM 706 C C . ARG A 1 90 ? -1.263 -12.038 6.437 1.00 82.00 90 ARG A C 1
ATOM 708 O O . ARG A 1 90 ? -1.091 -10.820 6.541 1.00 82.00 90 ARG A O 1
ATOM 715 N N . PRO A 1 91 ? -0.305 -12.870 5.987 1.00 82.81 91 PRO A N 1
ATOM 716 C CA . PRO A 1 91 ? 0.996 -12.377 5.564 1.00 82.81 91 PRO A CA 1
ATOM 717 C C . PRO A 1 91 ? 0.857 -11.520 4.309 1.00 82.81 91 PRO A C 1
ATOM 719 O O . PRO A 1 91 ? 0.005 -11.766 3.455 1.00 82.81 91 PRO A O 1
ATOM 722 N N . VAL A 1 92 ? 1.718 -10.516 4.196 1.00 84.00 92 VAL A N 1
ATOM 723 C CA . VAL A 1 92 ? 1.812 -9.705 2.985 1.00 84.00 92 VAL A CA 1
ATOM 724 C C . VAL A 1 92 ? 2.443 -10.556 1.888 1.00 84.00 92 VAL A C 1
ATOM 726 O O . VAL A 1 92 ? 3.422 -11.260 2.130 1.00 84.00 92 VAL A O 1
ATOM 729 N N . GLN A 1 93 ? 1.860 -10.519 0.696 1.00 84.31 93 GLN A N 1
ATOM 730 C CA . GLN A 1 93 ? 2.334 -11.261 -0.466 1.00 84.31 93 GLN A CA 1
ATOM 731 C C . GLN A 1 93 ? 2.501 -10.298 -1.634 1.00 84.31 93 GLN A C 1
ATOM 733 O O . GLN A 1 93 ? 1.710 -9.365 -1.799 1.00 84.31 93 GLN A O 1
ATOM 738 N N . SER A 1 94 ? 3.528 -10.534 -2.442 1.00 88.38 94 SER A N 1
ATOM 739 C CA . SER A 1 94 ? 3.740 -9.811 -3.686 1.00 88.38 94 SER A CA 1
ATOM 740 C C . SER A 1 94 ? 3.787 -10.765 -4.873 1.00 88.38 94 SER A C 1
ATOM 742 O O . SER A 1 94 ? 4.127 -11.942 -4.750 1.00 88.38 94 SER A O 1
ATOM 744 N N . VAL A 1 95 ? 3.430 -10.241 -6.040 1.00 89.31 95 VAL A N 1
ATOM 745 C CA . VAL A 1 95 ? 3.548 -10.922 -7.324 1.00 89.31 95 VAL A CA 1
ATOM 746 C C . VAL A 1 95 ? 4.587 -10.176 -8.140 1.00 89.31 95 VAL A C 1
ATOM 748 O O . VAL A 1 95 ? 4.409 -8.999 -8.450 1.00 89.31 95 VAL A O 1
ATOM 751 N N . ARG A 1 96 ? 5.673 -10.860 -8.503 1.00 89.62 96 ARG A N 1
ATOM 752 C CA . ARG A 1 96 ? 6.690 -10.305 -9.400 1.00 89.62 96 ARG A CA 1
ATOM 753 C C . ARG A 1 96 ? 6.376 -10.682 -10.840 1.00 89.62 96 ARG A C 1
ATOM 755 O O . ARG A 1 96 ? 6.079 -11.837 -11.132 1.00 89.62 96 ARG A O 1
ATOM 762 N N . SER A 1 97 ? 6.441 -9.705 -11.731 1.00 88.38 97 SER A N 1
ATOM 763 C CA . SER A 1 97 ? 6.218 -9.869 -13.162 1.00 88.38 97 SER A CA 1
ATOM 764 C C . SER A 1 97 ? 7.245 -9.054 -13.931 1.00 88.38 97 SER A C 1
ATOM 766 O O . SER A 1 97 ? 7.600 -7.955 -13.516 1.00 88.38 97 SER A O 1
ATOM 768 N N . LYS A 1 98 ? 7.716 -9.566 -15.065 1.00 89.19 98 LYS A N 1
ATOM 769 C CA . LYS A 1 98 ? 8.610 -8.813 -15.943 1.00 89.19 98 LYS A CA 1
ATOM 770 C C . LYS A 1 98 ? 7.776 -7.939 -16.878 1.00 89.19 98 LYS A C 1
ATOM 772 O O . LYS A 1 98 ? 6.912 -8.436 -17.601 1.00 89.19 98 LYS A O 1
ATOM 777 N N . GLY A 1 99 ? 8.013 -6.631 -16.842 1.00 85.94 99 GLY A N 1
ATOM 778 C CA . GLY A 1 99 ? 7.355 -5.673 -17.725 1.00 85.94 99 GLY A CA 1
ATOM 779 C C . GLY A 1 99 ? 7.819 -5.801 -19.177 1.00 85.94 99 GLY A C 1
ATOM 780 O O . GLY A 1 99 ? 8.862 -6.387 -19.465 1.00 85.94 99 GLY A O 1
ATOM 781 N N . LYS A 1 100 ? 7.074 -5.185 -20.104 1.00 84.62 100 LYS A N 1
ATOM 782 C CA . LYS A 1 100 ? 7.468 -5.104 -21.526 1.00 84.62 100 LYS A CA 1
ATOM 783 C C . LYS A 1 100 ? 8.818 -4.408 -21.723 1.00 84.62 100 LYS A C 1
ATOM 785 O O . LYS A 1 100 ? 9.545 -4.740 -22.648 1.00 84.62 100 LYS A O 1
ATOM 790 N N . ASP A 1 101 ? 9.153 -3.499 -20.813 1.00 85.44 101 ASP A N 1
ATOM 791 C CA . ASP A 1 101 ? 10.398 -2.726 -20.809 1.00 85.44 101 ASP A CA 1
ATOM 792 C C . ASP A 1 101 ? 11.603 -3.543 -20.299 1.00 85.44 101 ASP A C 1
ATOM 794 O O . ASP A 1 101 ? 12.707 -3.023 -20.205 1.00 85.44 101 ASP A O 1
ATOM 798 N N . GLY A 1 102 ? 11.397 -4.811 -19.919 1.00 86.12 102 GLY A N 1
ATOM 799 C CA . GLY A 1 102 ? 12.4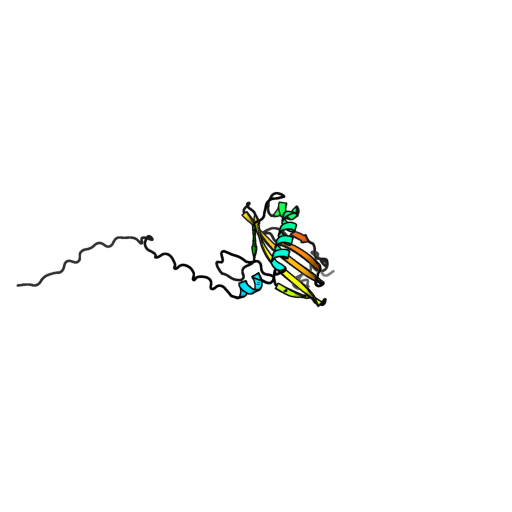34 -5.690 -19.372 1.00 86.12 102 GLY A CA 1
ATOM 800 C C . GLY A 1 102 ? 12.686 -5.530 -17.870 1.00 86.12 102 GLY A C 1
ATOM 801 O O . GLY A 1 102 ? 13.327 -6.403 -17.287 1.00 86.12 102 GLY A O 1
ATOM 802 N N . ASN A 1 103 ? 12.142 -4.480 -17.247 1.00 89.00 103 ASN A N 1
ATOM 803 C CA . ASN A 1 103 ? 12.243 -4.231 -15.807 1.00 89.00 103 ASN A CA 1
ATOM 804 C C . ASN A 1 103 ? 11.314 -5.146 -15.003 1.00 89.00 103 ASN A C 1
ATOM 806 O O . ASN A 1 103 ? 10.182 -5.424 -15.420 1.00 89.00 103 ASN A O 1
ATOM 810 N N . ASP A 1 104 ? 11.772 -5.557 -13.823 1.00 89.31 104 ASP A N 1
ATOM 811 C CA . ASP A 1 104 ? 10.969 -6.344 -12.896 1.00 89.31 104 ASP A CA 1
ATOM 812 C C . ASP A 1 104 ? 9.980 -5.436 -12.156 1.00 89.31 104 ASP A C 1
ATOM 814 O O . ASP A 1 104 ? 10.293 -4.325 -11.724 1.00 89.31 104 ASP A O 1
ATOM 818 N N . ARG A 1 105 ? 8.738 -5.902 -12.057 1.00 91.38 105 ARG A N 1
ATOM 819 C CA . ARG A 1 105 ? 7.618 -5.196 -11.443 1.00 91.38 105 ARG A CA 1
ATOM 820 C C . ARG A 1 105 ? 7.091 -6.034 -10.300 1.00 91.38 105 ARG A C 1
ATOM 822 O O . ARG A 1 105 ? 6.826 -7.222 -10.464 1.00 91.38 105 ARG A O 1
ATOM 829 N N . LEU A 1 106 ? 6.914 -5.409 -9.153 1.00 91.75 106 LEU A N 1
ATOM 830 C CA . LEU A 1 106 ? 6.338 -6.004 -7.967 1.00 91.75 106 LEU A CA 1
ATOM 831 C C . LEU A 1 106 ? 4.946 -5.416 -7.762 1.00 91.75 106 LEU A C 1
ATOM 833 O O . LEU A 1 106 ? 4.784 -4.227 -7.494 1.00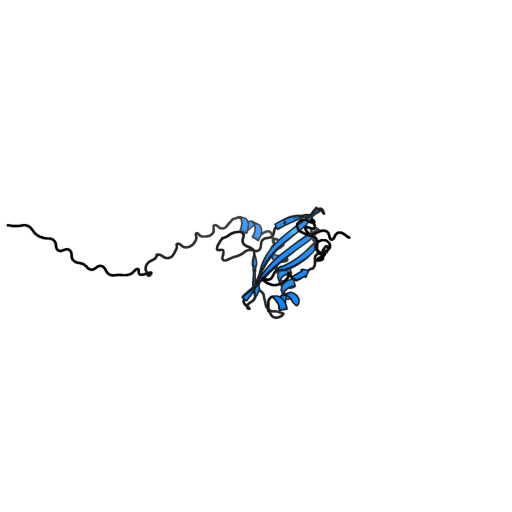 91.75 106 LEU A O 1
ATOM 837 N N . TYR A 1 107 ? 3.947 -6.280 -7.864 1.00 92.69 107 TYR A N 1
ATOM 838 C CA . TYR A 1 107 ? 2.562 -5.978 -7.550 1.00 92.69 107 TYR A CA 1
ATOM 839 C C . TYR A 1 107 ? 2.249 -6.461 -6.147 1.00 92.69 107 TYR A C 1
ATOM 841 O O . TYR A 1 107 ? 2.546 -7.600 -5.790 1.00 92.69 107 TYR A O 1
ATOM 849 N N . MET A 1 108 ? 1.634 -5.607 -5.344 1.00 92.56 108 MET A N 1
ATOM 850 C CA . MET A 1 108 ? 1.215 -5.969 -3.998 1.00 92.56 108 MET A CA 1
ATOM 851 C C . MET A 1 108 ? -0.158 -5.387 -3.720 1.00 92.56 108 MET A C 1
ATOM 853 O O . MET A 1 108 ? -0.463 -4.249 -4.088 1.00 92.56 108 MET A O 1
ATOM 857 N N . LYS A 1 109 ? -0.976 -6.184 -3.040 1.00 93.88 109 LYS A N 1
ATOM 858 C CA . LYS A 1 109 ? -2.283 -5.769 -2.564 1.00 93.88 109 LYS A CA 1
ATOM 859 C C . LYS A 1 109 ? -2.451 -6.175 -1.111 1.00 93.88 109 LYS A C 1
ATOM 861 O O . LYS A 1 109 ? -2.084 -7.275 -0.699 1.00 93.88 109 LYS A O 1
ATOM 866 N N . PHE A 1 110 ? -2.960 -5.242 -0.324 1.00 94.31 110 PHE A N 1
ATOM 867 C CA . PHE A 1 110 ? -3.198 -5.435 1.096 1.00 94.31 110 PHE A CA 1
ATOM 868 C C . PHE A 1 110 ? -4.404 -4.618 1.539 1.00 94.31 110 PHE A C 1
ATOM 870 O O . PHE A 1 110 ? -4.907 -3.764 0.809 1.00 94.31 110 PHE A O 1
ATOM 877 N N . HIS A 1 111 ? -4.881 -4.890 2.740 1.00 94.06 111 HIS A N 1
ATOM 878 C CA . HIS A 1 111 ? -6.008 -4.198 3.335 1.00 94.06 111 HIS A CA 1
ATOM 879 C C . HIS A 1 111 ? -5.546 -3.317 4.481 1.00 94.06 111 HIS A C 1
ATOM 881 O O . HIS A 1 111 ? -4.580 -3.633 5.178 1.00 94.06 111 HIS A O 1
ATOM 887 N N . VAL A 1 112 ? -6.265 -2.218 4.660 1.00 94.69 112 VAL A N 1
ATOM 888 C CA . VAL A 1 112 ? -6.077 -1.277 5.757 1.00 94.69 112 VAL A CA 1
ATOM 889 C C . VAL A 1 112 ? -7.378 -1.125 6.516 1.00 94.69 112 VAL A C 1
ATOM 891 O O . VAL A 1 112 ? -8.456 -1.127 5.923 1.00 94.69 112 VAL A O 1
ATOM 894 N N . GLU A 1 113 ? -7.262 -0.987 7.823 1.00 93.38 113 GLU A N 1
ATOM 895 C CA . GLU A 1 113 ? -8.359 -0.803 8.755 1.00 93.38 113 GLU A CA 1
ATOM 896 C C . GLU A 1 113 ? -7.963 0.270 9.768 1.00 93.38 113 GLU A C 1
ATOM 898 O O . GLU A 1 113 ? -6.839 0.287 10.280 1.00 93.38 113 GLU A O 1
ATOM 903 N N . THR A 1 114 ? -8.882 1.191 10.028 1.00 94.06 114 THR A N 1
ATOM 904 C CA . THR A 1 114 ? -8.720 2.240 11.035 1.00 94.06 114 THR A CA 1
ATOM 905 C C . THR A 1 114 ? -9.494 1.897 12.295 1.00 94.06 114 THR A C 1
ATOM 907 O O . THR A 1 114 ? -10.424 1.087 12.270 1.00 94.06 114 THR A O 1
ATOM 910 N N . ASP A 1 115 ? -9.147 2.539 13.408 1.00 90.50 115 ASP A N 1
ATOM 911 C CA . ASP A 1 115 ? -9.867 2.343 14.669 1.00 90.50 115 ASP A CA 1
ATOM 912 C C . ASP A 1 115 ? -11.324 2.843 14.590 1.00 90.50 115 ASP A C 1
ATOM 914 O O . ASP A 1 115 ? -12.194 2.341 15.300 1.00 90.50 115 ASP A O 1
ATOM 918 N N . SER A 1 116 ? -11.624 3.735 13.640 1.00 88.81 116 SER A N 1
ATOM 919 C CA . SER A 1 116 ? -12.979 4.169 13.266 1.00 88.81 116 SER A CA 1
ATOM 920 C C . SER A 1 116 ? -13.829 3.071 12.592 1.00 88.81 116 SER A C 1
ATOM 922 O O . SER A 1 116 ? -15.000 3.297 12.287 1.00 88.81 116 SER A O 1
ATOM 924 N N . GLY A 1 117 ? -13.259 1.893 12.307 1.00 88.81 117 GLY A N 1
ATOM 925 C CA . GLY A 1 117 ? -13.937 0.771 11.644 1.00 88.81 117 GLY A CA 1
ATOM 926 C C . GLY A 1 117 ? -14.063 0.915 10.123 1.00 88.81 117 GLY A C 1
ATOM 927 O O . GLY A 1 117 ? -14.692 0.080 9.463 1.00 88.81 117 GLY A O 1
ATOM 928 N N . LYS A 1 118 ? -13.471 1.963 9.535 1.00 92.56 118 LYS A N 1
ATOM 929 C CA . LYS A 1 118 ? -13.367 2.095 8.079 1.00 92.56 118 LYS A CA 1
ATOM 930 C C . LYS A 1 118 ? -12.230 1.215 7.587 1.00 92.56 118 LYS A C 1
ATOM 932 O O . LYS A 1 118 ? -11.168 1.131 8.198 1.00 92.56 118 LYS A O 1
ATOM 937 N N . HIS A 1 119 ? -12.462 0.569 6.455 1.00 94.25 119 HIS A N 1
ATOM 938 C CA . HIS A 1 119 ? -11.480 -0.286 5.816 1.00 94.25 119 HIS A CA 1
ATOM 939 C C . HIS A 1 119 ? -11.363 0.045 4.335 1.00 94.25 119 HIS A C 1
ATOM 941 O O . HIS A 1 119 ? -12.299 0.547 3.708 1.00 94.25 119 HIS A O 1
ATOM 947 N N . GLY A 1 120 ? -10.202 -0.264 3.779 1.00 94.38 120 GLY A N 1
ATOM 948 C CA . GLY A 1 120 ? -9.906 -0.104 2.367 1.00 94.38 120 GLY A CA 1
ATOM 949 C C . GLY A 1 120 ? -8.954 -1.184 1.881 1.00 94.38 120 GLY A C 1
ATOM 950 O O . GLY A 1 120 ? -8.356 -1.922 2.667 1.00 94.38 120 GLY A O 1
ATOM 951 N N . SER A 1 121 ? -8.814 -1.280 0.568 1.00 95.44 121 SER A N 1
ATOM 952 C CA . SER A 1 121 ? -7.773 -2.079 -0.070 1.00 95.44 121 SER A CA 1
ATOM 953 C C . SER A 1 121 ? -6.780 -1.162 -0.758 1.00 95.44 121 SER A C 1
ATOM 955 O O . SER A 1 121 ? -7.168 -0.261 -1.498 1.00 95.44 121 SER A O 1
ATOM 957 N N . VAL A 1 122 ? -5.499 -1.408 -0.534 1.00 96.38 122 VAL A N 1
ATOM 958 C CA . VAL A 1 122 ? -4.402 -0.697 -1.174 1.00 96.38 122 VAL A CA 1
ATOM 959 C C . VAL A 1 122 ? -3.810 -1.598 -2.239 1.00 96.38 122 VAL A C 1
ATOM 961 O O . VAL A 1 122 ? -3.447 -2.738 -1.959 1.00 96.38 122 VAL A O 1
ATOM 964 N N . THR A 1 123 ? -3.699 -1.071 -3.452 1.00 95.50 123 THR A N 1
ATOM 965 C CA . THR A 1 123 ? -3.008 -1.718 -4.568 1.00 95.50 123 THR A CA 1
ATOM 966 C C . THR A 1 123 ? -1.797 -0.878 -4.929 1.00 95.50 123 THR A C 1
ATOM 968 O O . THR A 1 123 ? -1.916 0.335 -5.104 1.00 95.50 123 THR A O 1
ATOM 971 N N . LEU A 1 124 ? -0.636 -1.509 -5.054 1.00 95.19 124 LEU A N 1
ATOM 972 C CA . LEU A 1 124 ? 0.583 -0.833 -5.472 1.00 95.19 124 LEU A CA 1
ATOM 973 C C . LEU A 1 124 ? 1.339 -1.621 -6.528 1.00 95.19 124 LEU A C 1
ATOM 975 O O . LEU A 1 124 ? 1.276 -2.852 -6.588 1.00 95.19 124 LEU A O 1
ATOM 979 N N . GLU A 1 125 ? 2.095 -0.867 -7.314 1.00 93.44 125 GLU A N 1
ATOM 980 C CA . GLU A 1 125 ? 3.093 -1.375 -8.238 1.00 93.44 125 GLU A CA 1
ATOM 981 C C . GLU A 1 125 ? 4.429 -0.689 -7.946 1.00 93.44 125 GLU A C 1
ATOM 983 O O . GLU A 1 125 ? 4.527 0.541 -7.918 1.00 93.44 125 GLU A O 1
ATOM 988 N N . GLN A 1 126 ? 5.468 -1.489 -7.744 1.00 92.38 126 GLN A N 1
ATOM 989 C CA . GLN A 1 126 ? 6.852 -1.047 -7.650 1.00 92.38 126 GLN A CA 1
ATOM 990 C C . GLN A 1 126 ? 7.618 -1.554 -8.871 1.00 92.38 126 GLN A C 1
ATOM 992 O O . GLN A 1 126 ? 7.450 -2.699 -9.274 1.00 92.38 126 GLN A O 1
ATOM 997 N N . VAL A 1 127 ? 8.454 -0.707 -9.457 1.00 91.38 127 VAL A N 1
ATOM 998 C CA . VAL A 1 127 ? 9.320 -1.043 -10.587 1.00 91.38 127 VAL A CA 1
ATOM 999 C C . VAL A 1 127 ? 10.757 -1.008 -10.096 1.00 91.38 127 VAL A C 1
ATOM 1001 O O . VAL A 1 127 ? 11.207 -0.004 -9.537 1.00 91.38 127 VAL A O 1
ATOM 1004 N N . ASP A 1 128 ? 11.467 -2.107 -10.304 1.00 87.12 128 ASP A N 1
ATOM 1005 C CA . ASP A 1 128 ? 12.888 -2.209 -10.014 1.00 87.12 128 ASP A CA 1
ATOM 1006 C C . ASP A 1 128 ? 13.652 -1.776 -11.271 1.00 87.12 128 ASP A C 1
ATOM 1008 O O . ASP A 1 128 ? 13.730 -2.500 -12.264 1.00 87.12 128 ASP A O 1
ATOM 1012 N N . THR A 1 129 ? 14.154 -0.540 -11.253 1.00 81.94 129 THR A N 1
ATOM 1013 C CA . THR A 1 129 ? 14.902 0.051 -12.376 1.00 81.94 129 THR A CA 1
ATOM 1014 C C . THR A 1 129 ? 16.329 -0.491 -12.424 1.00 81.94 129 THR A C 1
ATOM 1016 O O . THR A 1 129 ? 16.881 -0.699 -13.501 1.00 81.94 129 THR A O 1
ATOM 1019 N N . SER A 1 130 ? 16.922 -0.735 -11.254 1.00 79.69 130 SER A N 1
ATOM 1020 C CA . SER A 1 130 ? 18.267 -1.292 -11.111 1.00 79.69 130 SER A CA 1
ATOM 1021 C C . SER A 1 130 ? 18.330 -2.212 -9.895 1.00 79.69 130 SER A C 1
ATOM 1023 O O . SER A 1 130 ? 17.476 -2.158 -9.017 1.00 79.69 130 SER A O 1
ATOM 1025 N N . PHE A 1 131 ? 19.422 -2.972 -9.763 1.00 70.00 131 PHE A N 1
ATOM 1026 C CA . PHE A 1 131 ? 19.670 -3.838 -8.599 1.00 70.00 131 PHE A CA 1
ATOM 1027 C C . PHE A 1 131 ? 19.638 -3.098 -7.241 1.00 70.00 131 PHE A C 1
ATOM 1029 O O . PHE A 1 131 ? 19.423 -3.708 -6.199 1.00 70.00 131 PHE A O 1
ATOM 1036 N N . TRP A 1 132 ? 19.832 -1.774 -7.252 1.00 71.06 132 TRP A N 1
ATOM 1037 C CA . TRP A 1 132 ? 19.890 -0.929 -6.055 1.00 71.06 132 TRP A CA 1
ATOM 1038 C C . TRP A 1 132 ? 18.764 0.112 -5.968 1.00 71.06 132 TRP A C 1
ATOM 1040 O O . TRP A 1 132 ? 18.639 0.774 -4.937 1.00 71.06 132 TRP A O 1
ATOM 1050 N N . SER A 1 133 ? 17.963 0.292 -7.026 1.00 77.94 133 SER A N 1
ATOM 1051 C CA . SER A 1 133 ? 16.940 1.339 -7.090 1.00 77.94 133 SER A CA 1
ATOM 1052 C C . SER A 1 133 ? 15.577 0.783 -7.489 1.00 77.94 133 SER A C 1
ATOM 1054 O O . SER A 1 133 ? 15.384 0.231 -8.572 1.00 77.94 133 SER A O 1
ATOM 1056 N N . SER A 1 134 ? 14.617 1.019 -6.599 1.00 84.25 134 SER A N 1
ATOM 1057 C CA . SER A 1 134 ? 13.215 0.663 -6.781 1.00 84.25 134 SER A CA 1
ATOM 1058 C C . SER A 1 134 ? 12.338 1.894 -6.596 1.00 84.25 134 SER A C 1
ATOM 1060 O O . SER A 1 134 ? 12.465 2.620 -5.601 1.00 84.25 134 SER A O 1
ATOM 1062 N N . GLU A 1 135 ? 11.420 2.115 -7.529 1.00 90.25 135 GLU A N 1
ATOM 1063 C CA . GLU A 1 135 ? 10.489 3.243 -7.525 1.00 90.25 135 GLU A CA 1
ATOM 1064 C C . GLU A 1 135 ? 9.049 2.728 -7.478 1.00 90.25 135 GLU A C 1
ATOM 1066 O O . GLU A 1 135 ? 8.723 1.701 -8.068 1.00 90.25 135 GLU A O 1
ATOM 1071 N N . PHE A 1 136 ? 8.160 3.436 -6.783 1.00 92.69 136 PHE A N 1
ATOM 1072 C CA . PHE A 1 136 ? 6.732 3.147 -6.883 1.00 92.69 136 PHE A CA 1
ATOM 1073 C C . PHE A 1 136 ? 6.192 3.731 -8.181 1.00 92.69 136 PHE A C 1
ATOM 1075 O O . PHE A 1 136 ? 6.279 4.938 -8.389 1.00 92.69 136 PHE A O 1
ATOM 1082 N N . SER A 1 137 ? 5.616 2.886 -9.035 1.00 92.88 137 SER A N 1
ATOM 1083 C CA . SER A 1 137 ? 4.905 3.357 -10.222 1.00 92.88 137 SER A CA 1
ATOM 1084 C C . SER A 1 137 ? 3.580 3.996 -9.829 1.00 92.88 137 SER A C 1
ATOM 1086 O O . SER A 1 137 ? 3.280 5.092 -10.289 1.00 92.88 137 SER A O 1
ATOM 1088 N N . TYR A 1 138 ? 2.814 3.339 -8.954 1.00 94.56 138 TYR A N 1
ATOM 1089 C CA . TYR A 1 138 ? 1.617 3.915 -8.352 1.00 94.56 138 TYR A CA 1
ATOM 1090 C C . TYR A 1 138 ? 1.298 3.265 -7.008 1.00 94.56 138 TYR A C 1
ATOM 1092 O O . TYR A 1 138 ? 1.684 2.127 -6.725 1.00 94.56 138 TYR A O 1
ATOM 1100 N N . ILE A 1 139 ? 0.532 3.996 -6.201 1.00 96.12 139 ILE A N 1
ATOM 1101 C CA . ILE A 1 139 ? -0.123 3.489 -4.996 1.00 96.12 139 ILE A CA 1
ATOM 1102 C C . ILE A 1 139 ? -1.555 4.012 -5.021 1.00 96.12 139 ILE A C 1
ATOM 1104 O O . ILE A 1 139 ? -1.778 5.223 -5.028 1.00 96.12 139 ILE A O 1
ATOM 1108 N N . ALA A 1 140 ? -2.514 3.096 -5.028 1.00 96.12 140 ALA A N 1
ATOM 1109 C CA . ALA A 1 140 ? -3.936 3.387 -5.072 1.00 96.12 140 ALA A CA 1
ATOM 1110 C C . ALA A 1 140 ? -4.634 2.840 -3.827 1.00 96.12 140 ALA A C 1
ATOM 1112 O O . ALA A 1 140 ? -4.430 1.689 -3.446 1.00 96.12 140 ALA A O 1
ATOM 1113 N N . LEU A 1 141 ? -5.481 3.665 -3.223 1.00 96.06 141 LEU A N 1
ATOM 1114 C CA . LEU A 1 141 ? -6.353 3.324 -2.114 1.00 96.06 141 LEU A CA 1
ATOM 1115 C C . LEU A 1 141 ? -7.797 3.256 -2.616 1.00 96.06 141 LEU A C 1
ATOM 1117 O O . LEU A 1 141 ? -8.365 4.246 -3.078 1.00 96.06 141 LEU A O 1
ATOM 1121 N N . ASP A 1 142 ? -8.389 2.075 -2.496 1.00 95.56 142 ASP A N 1
ATOM 1122 C CA . ASP A 1 142 ? -9.782 1.801 -2.814 1.00 95.56 142 ASP A CA 1
ATOM 1123 C C . ASP A 1 142 ? -10.585 1.686 -1.523 1.00 95.56 142 ASP A C 1
ATOM 1125 O O . ASP A 1 142 ? -10.312 0.836 -0.672 1.00 95.56 142 ASP A O 1
ATOM 1129 N N . ILE A 1 143 ? -11.592 2.546 -1.385 1.00 93.88 143 ILE A N 1
ATOM 1130 C CA . ILE A 1 143 ? -12.479 2.582 -0.223 1.00 93.88 143 ILE A CA 1
ATOM 1131 C C . ILE A 1 143 ? -13.896 2.255 -0.693 1.00 93.88 143 ILE A C 1
ATOM 1133 O O . ILE A 1 143 ? -14.348 2.801 -1.706 1.00 93.88 143 ILE A O 1
ATOM 1137 N N . PRO A 1 144 ? -14.636 1.394 0.028 1.00 91.19 144 PRO A N 1
ATOM 1138 C CA . PRO A 1 144 ? -16.020 1.106 -0.307 1.00 91.19 144 PRO A CA 1
ATOM 1139 C C . PRO A 1 144 ? -16.846 2.393 -0.396 1.00 91.19 144 PRO A C 1
ATOM 1141 O O . PRO A 1 144 ? -16.829 3.211 0.522 1.00 91.19 144 PRO A O 1
ATOM 1144 N N . ARG A 1 145 ? -17.625 2.540 -1.474 1.00 88.38 145 ARG A N 1
ATOM 1145 C CA . ARG A 1 145 ? -18.527 3.686 -1.715 1.00 88.38 145 ARG A CA 1
ATOM 1146 C C . ARG A 1 145 ? -17.828 5.032 -1.964 1.00 88.38 145 ARG A C 1
ATOM 1148 O O . ARG A 1 145 ? -18.504 6.056 -1.999 1.00 88.38 145 ARG A O 1
ATOM 1155 N N . GLN A 1 146 ? -16.514 5.046 -2.184 1.00 89.12 146 GLN A N 1
ATOM 1156 C CA . GLN A 1 146 ? -15.769 6.235 -2.602 1.00 89.12 146 GLN A CA 1
ATOM 1157 C C . GLN A 1 146 ? -14.991 5.960 -3.893 1.00 89.12 146 GLN A C 1
ATOM 1159 O O . GLN A 1 146 ? -14.832 4.815 -4.316 1.00 89.12 146 GLN A O 1
ATOM 1164 N N . ARG A 1 147 ? -14.534 7.025 -4.558 1.00 89.50 147 ARG A N 1
ATOM 1165 C CA . ARG A 1 147 ? -13.658 6.894 -5.729 1.00 89.50 147 ARG A CA 1
ATOM 1166 C C . ARG A 1 147 ? -12.255 6.490 -5.278 1.00 89.50 147 ARG A C 1
ATOM 1168 O O . ARG A 1 147 ? -11.820 6.901 -4.206 1.00 89.50 147 ARG A O 1
ATOM 1175 N N . ARG A 1 148 ? -11.556 5.724 -6.119 1.00 93.56 148 ARG A N 1
ATOM 1176 C CA . ARG A 1 148 ? -10.144 5.370 -5.928 1.00 93.56 148 ARG A CA 1
ATOM 1177 C C . ARG A 1 148 ? -9.308 6.631 -5.721 1.00 93.56 148 ARG A C 1
ATOM 1179 O O . ARG A 1 148 ? -9.369 7.547 -6.539 1.00 93.56 148 ARG A O 1
ATOM 1186 N N . ILE A 1 149 ? -8.516 6.648 -4.657 1.00 94.38 149 ILE A N 1
ATOM 1187 C CA . ILE A 1 149 ? -7.597 7.737 -4.327 1.00 94.38 149 ILE A CA 1
ATOM 1188 C C . ILE A 1 149 ? -6.186 7.288 -4.694 1.00 94.38 149 ILE A C 1
ATOM 1190 O O . ILE A 1 149 ? -5.731 6.242 -4.237 1.00 94.38 149 ILE A O 1
ATOM 1194 N N . TYR A 1 150 ? -5.478 8.073 -5.500 1.00 95.12 150 TYR A N 1
ATOM 1195 C CA . TYR A 1 150 ? -4.067 7.824 -5.785 1.00 95.12 150 TYR A CA 1
ATOM 1196 C C . TYR A 1 150 ? -3.204 8.564 -4.763 1.00 95.12 150 TYR A C 1
ATOM 1198 O O . TYR A 1 150 ? -3.285 9.780 -4.632 1.00 95.12 150 TYR A O 1
ATOM 1206 N N . ILE A 1 151 ? -2.391 7.812 -4.022 1.00 94.50 151 ILE A N 1
ATOM 1207 C CA . ILE A 1 151 ? -1.363 8.364 -3.128 1.00 94.50 151 ILE A CA 1
ATOM 1208 C C . ILE A 1 151 ? -0.123 8.708 -3.951 1.00 94.50 151 ILE A C 1
ATOM 1210 O O . ILE A 1 151 ? 0.482 9.758 -3.762 1.00 94.50 151 ILE A O 1
ATOM 1214 N N . ILE A 1 152 ? 0.232 7.812 -4.875 1.00 94.62 152 ILE A N 1
ATOM 1215 C CA . ILE A 1 152 ? 1.207 8.063 -5.933 1.00 94.62 152 ILE A CA 1
ATOM 1216 C C . ILE A 1 152 ? 0.492 7.825 -7.250 1.00 94.62 152 ILE A C 1
ATOM 1218 O O . ILE A 1 152 ? -0.052 6.742 -7.487 1.00 94.62 152 ILE A O 1
ATOM 1222 N N . GLU A 1 153 ? 0.495 8.850 -8.086 1.00 91.31 153 GLU A N 1
ATOM 1223 C CA . GLU A 1 153 ? -0.107 8.808 -9.404 1.00 91.31 153 GLU A CA 1
ATOM 1224 C C . GLU A 1 153 ? 0.758 8.016 -10.395 1.00 91.31 153 GLU A C 1
ATOM 1226 O O . GLU A 1 153 ? 1.981 8.170 -10.401 1.00 91.31 153 GLU A O 1
ATOM 1231 N N . PRO A 1 154 ? 0.149 7.192 -11.268 1.00 90.50 154 PRO A N 1
ATOM 1232 C CA . PRO A 1 154 ? 0.891 6.520 -12.323 1.00 90.50 154 PRO A CA 1
ATOM 1233 C C . PRO A 1 154 ? 1.392 7.531 -13.359 1.00 90.50 154 PRO A C 1
ATOM 1235 O O . PRO A 1 154 ? 0.662 8.433 -13.764 1.00 90.50 154 PRO A O 1
ATOM 1238 N N . LYS A 1 155 ? 2.610 7.315 -13.872 1.00 83.81 155 LYS A N 1
ATOM 1239 C CA . LYS A 1 155 ? 3.222 8.150 -14.929 1.00 83.81 155 LYS A CA 1
ATOM 1240 C C . LYS A 1 155 ? 2.391 8.199 -16.224 1.00 83.81 155 LYS A C 1
ATOM 1242 O O . LYS A 1 155 ? 2.495 9.158 -16.981 1.00 83.81 155 LYS A O 1
ATOM 1247 N N . TYR A 1 156 ? 1.551 7.190 -16.469 1.00 68.44 156 TYR A N 1
ATOM 1248 C CA . TYR A 1 156 ? 0.671 7.109 -17.635 1.00 68.44 156 TYR A CA 1
ATOM 1249 C C . TYR A 1 156 ? -0.792 6.964 -17.195 1.00 68.44 156 TYR A C 1
ATOM 1251 O O . TYR A 1 156 ? -1.256 5.864 -16.907 1.00 68.44 156 TYR A O 1
ATOM 1259 N N . GLN A 1 157 ? -1.536 8.072 -17.161 1.00 60.09 157 GLN A N 1
ATOM 1260 C CA . GLN A 1 157 ? -2.994 8.084 -16.933 1.00 60.09 157 GLN A CA 1
ATOM 1261 C C . GLN A 1 157 ? -3.807 8.151 -18.245 1.00 60.09 157 GLN A C 1
ATOM 1263 O O . GLN A 1 157 ? -5.033 8.048 -18.240 1.00 60.09 157 GLN A O 1
ATOM 1268 N N . GLY A 1 158 ? -3.128 8.309 -19.387 1.00 53.03 158 GLY A N 1
ATOM 1269 C CA . GLY A 1 158 ? -3.694 8.823 -20.640 1.00 53.03 158 GLY A CA 1
ATOM 1270 C C . GLY A 1 158 ? -4.632 7.919 -21.449 1.00 53.03 158 GLY A C 1
ATOM 1271 O O . GLY A 1 158 ? -4.882 8.240 -22.602 1.00 53.03 158 GLY A O 1
ATOM 1272 N N . LEU A 1 159 ? -5.149 6.812 -20.910 1.00 52.53 159 LEU A N 1
ATOM 1273 C CA . LEU A 1 159 ? -6.072 5.931 -21.653 1.00 52.53 159 LEU A CA 1
ATOM 1274 C C . LEU A 1 159 ? -7.412 5.679 -20.950 1.00 52.53 159 LEU A C 1
ATOM 1276 O O . LEU A 1 159 ? -8.245 4.957 -21.487 1.00 52.53 159 LEU A O 1
ATOM 1280 N N . LEU A 1 160 ? -7.642 6.263 -19.768 1.00 46.50 160 LEU A N 1
ATOM 1281 C CA . LEU A 1 160 ? -8.871 6.048 -18.988 1.00 46.50 160 LEU A CA 1
ATOM 1282 C C . LEU A 1 160 ? -9.714 7.309 -18.787 1.00 46.50 160 LEU A C 1
ATOM 1284 O O . LEU A 1 160 ? -10.618 7.306 -17.954 1.00 46.50 160 LEU A O 1
ATOM 1288 N N . HIS A 1 161 ? -9.490 8.370 -19.565 1.00 43.25 161 HIS A N 1
ATOM 1289 C CA . HIS A 1 161 ? -10.526 9.384 -19.728 1.00 43.25 161 HIS A CA 1
ATOM 1290 C C . HIS A 1 161 ? -11.469 8.907 -20.838 1.00 43.25 161 HIS A C 1
ATOM 1292 O O . HIS A 1 161 ? -11.404 9.354 -21.978 1.00 43.25 161 HIS A O 1
ATOM 1298 N N . ASN A 1 162 ? -12.351 7.962 -20.501 1.00 46.69 162 ASN A N 1
ATOM 1299 C CA . ASN A 1 162 ? -13.624 7.873 -21.205 1.00 46.69 162 ASN A CA 1
ATOM 1300 C C . ASN A 1 162 ? -14.398 9.128 -20.804 1.00 46.69 162 ASN A C 1
ATOM 1302 O O . ASN A 1 162 ? -15.211 9.110 -19.879 1.00 46.69 162 ASN A O 1
ATOM 1306 N N . GLU A 1 163 ? -14.074 10.241 -21.463 1.00 50.38 163 GLU A N 1
ATOM 1307 C CA . GLU A 1 163 ? -14.974 11.373 -21.557 1.00 50.38 163 GLU A CA 1
ATOM 1308 C C . GLU A 1 163 ? -16.355 10.803 -21.885 1.00 50.38 163 GLU A C 1
ATOM 1310 O O . GLU A 1 163 ? -16.501 9.953 -22.766 1.00 50.38 163 GLU A O 1
ATOM 1315 N N . HIS A 1 164 ? -17.366 11.229 -21.134 1.00 45.81 164 HIS A N 1
ATOM 1316 C CA . HIS A 1 164 ? -18.780 10.934 -21.353 1.00 45.81 164 HIS A CA 1
ATOM 1317 C C . HIS A 1 164 ? -19.285 11.519 -22.696 1.00 45.81 164 HIS A C 1
ATOM 1319 O O . HIS A 1 164 ? -20.324 12.168 -22.772 1.00 45.81 164 HIS A O 1
ATOM 1325 N N . GLY A 1 165 ? -18.576 11.282 -23.795 1.00 48.78 165 GLY A N 1
ATOM 1326 C CA . GLY A 1 165 ? -19.049 11.467 -25.151 1.00 48.78 165 GLY A CA 1
ATOM 1327 C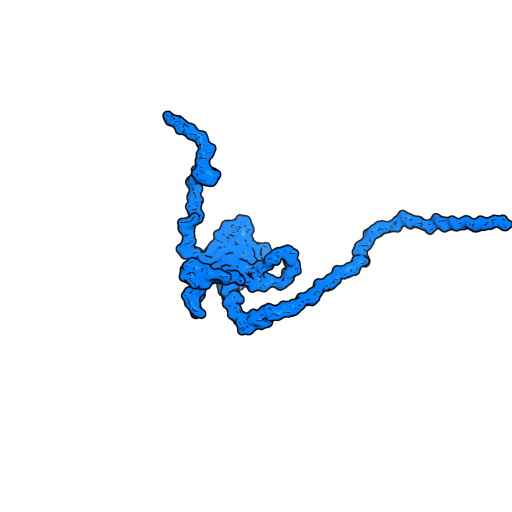 C . GLY A 1 165 ? -19.892 10.267 -25.543 1.00 48.78 165 GLY A C 1
ATOM 1328 O O . GLY A 1 165 ? -19.403 9.397 -26.242 1.00 48.78 165 GLY A O 1
ATOM 1329 N N . ASN A 1 166 ? -21.128 10.213 -25.040 1.00 56.59 166 ASN A N 1
ATOM 1330 C CA . ASN A 1 166 ? -22.324 9.584 -25.618 1.00 56.59 166 ASN A CA 1
ATOM 1331 C C . ASN A 1 166 ? -22.104 8.540 -26.746 1.00 56.59 166 ASN A C 1
ATOM 1333 O O . ASN A 1 166 ? -22.655 8.680 -27.842 1.00 56.59 166 ASN A O 1
ATOM 1337 N N . ASN A 1 167 ? -21.287 7.514 -26.516 1.00 55.31 167 ASN A N 1
ATOM 1338 C CA . ASN A 1 167 ? -20.969 6.476 -27.487 1.00 55.31 167 ASN A CA 1
ATOM 1339 C C . ASN A 1 167 ? -21.576 5.189 -26.951 1.00 55.31 167 ASN A C 1
ATOM 1341 O O . ASN A 1 167 ? -21.254 4.753 -25.850 1.00 55.31 167 ASN A O 1
ATOM 1345 N N . GLY A 1 168 ? -22.552 4.675 -27.698 1.00 60.91 168 GLY A N 1
ATOM 1346 C CA . GLY A 1 168 ? -23.417 3.589 -27.264 1.00 60.91 168 GLY A CA 1
ATOM 1347 C C . GLY A 1 168 ? -22.680 2.279 -26.986 1.00 60.91 168 GLY A C 1
ATOM 1348 O O . GLY A 1 168 ? -21.455 2.175 -27.054 1.00 60.91 168 GLY A O 1
ATOM 1349 N N . PHE A 1 169 ? -23.465 1.260 -26.648 1.00 65.25 169 PHE A N 1
ATOM 1350 C CA . PHE A 1 169 ? -22.985 -0.077 -26.320 1.00 65.25 169 PHE A CA 1
ATOM 1351 C C . PHE A 1 169 ? -21.998 -0.593 -27.387 1.00 65.25 169 PHE A C 1
ATOM 1353 O O . PHE A 1 169 ? -22.331 -0.650 -28.571 1.00 65.25 169 PHE A O 1
ATOM 1360 N N . LEU A 1 170 ? -20.777 -0.936 -26.959 1.00 72.75 170 LEU A N 1
ATOM 1361 C CA . LEU A 1 170 ? -19.684 -1.451 -27.803 1.00 72.75 170 LEU A CA 1
ATOM 1362 C C . LEU A 1 170 ? -19.201 -0.498 -28.917 1.00 72.75 170 LEU A C 1
ATOM 1364 O O . LEU A 1 170 ? -18.667 -0.950 -29.925 1.00 72.75 170 LEU A O 1
ATOM 1368 N N . GLY A 1 171 ? -19.386 0.817 -28.763 1.00 65.56 171 GLY A N 1
ATOM 1369 C CA . GLY A 1 171 ? -18.993 1.796 -29.783 1.00 65.56 171 GLY A CA 1
ATOM 1370 C C . GLY A 1 171 ? -19.997 1.937 -30.933 1.00 65.56 171 GLY A C 1
ATOM 1371 O O . GLY A 1 171 ? -19.763 2.725 -31.848 1.00 65.56 171 GLY A O 1
ATOM 1372 N N . LEU A 1 172 ? -21.140 1.241 -30.876 1.00 69.31 172 LEU A N 1
ATOM 1373 C CA . LEU A 1 172 ? -22.250 1.427 -31.810 1.00 69.31 172 LEU A CA 1
ATOM 1374 C C . LEU A 1 172 ? -23.307 2.360 -31.204 1.00 69.31 172 LEU A C 1
ATOM 1376 O O . LEU A 1 172 ? -23.814 2.140 -30.102 1.00 69.31 172 LEU A O 1
ATOM 1380 N N . LYS A 1 173 ? -23.670 3.420 -31.937 1.00 70.19 173 LYS A N 1
ATOM 1381 C CA . LYS A 1 173 ? -24.743 4.345 -31.542 1.00 70.19 173 LYS A CA 1
ATOM 1382 C C . LYS A 1 173 ? -26.103 3.748 -31.931 1.00 70.19 173 LYS A C 1
ATOM 1384 O O . LYS A 1 173 ? -26.522 3.873 -33.074 1.00 70.19 173 LYS A O 1
ATOM 1389 N N . TRP A 1 174 ? -26.809 3.139 -30.979 1.00 70.50 174 TRP A N 1
ATOM 1390 C CA . TRP A 1 174 ? -28.164 2.577 -31.159 1.00 70.50 174 TRP A CA 1
ATOM 1391 C C . TRP A 1 174 ? -29.295 3.624 -31.070 1.00 70.50 174 TRP A C 1
ATOM 1393 O O . TRP A 1 174 ? -30.388 3.333 -30.594 1.00 70.50 174 TRP A O 1
ATOM 1403 N N . GLY A 1 175 ? -29.038 4.866 -31.487 1.00 70.06 175 GLY A N 1
ATOM 1404 C CA . GLY A 1 175 ? -30.036 5.940 -31.461 1.00 70.06 175 GLY A CA 1
ATOM 1405 C C . GLY A 1 175 ? -30.771 6.067 -32.800 1.00 70.06 175 GLY A C 1
ATOM 1406 O O . GLY A 1 175 ? -30.139 5.865 -33.840 1.00 70.06 175 GLY A O 1
ATOM 1407 N N . PRO A 1 176 ? -32.069 6.425 -32.812 1.00 69.50 176 PRO A N 1
ATOM 1408 C CA . PRO A 1 176 ? -32.774 6.721 -34.054 1.00 69.50 176 PRO A CA 1
ATOM 1409 C C . PRO A 1 176 ? -32.051 7.858 -34.785 1.00 69.50 176 PRO A C 1
ATOM 1411 O O . PRO A 1 176 ? -31.780 8.912 -34.201 1.00 69.50 176 PRO A O 1
ATOM 1414 N N . LYS A 1 177 ? -31.697 7.633 -36.056 1.00 61.25 177 LYS A N 1
ATOM 1415 C CA . LYS A 1 177 ? -31.173 8.693 -36.921 1.00 61.25 177 LYS A CA 1
ATOM 1416 C C . LYS A 1 177 ? -32.263 9.758 -37.042 1.00 61.25 177 LYS A C 1
ATOM 1418 O O . LYS A 1 177 ? -33.386 9.447 -37.420 1.00 61.25 177 LYS A O 1
ATOM 1423 N N . LYS A 1 178 ? -31.947 11.001 -36.671 1.00 60.34 178 LYS A N 1
ATOM 1424 C CA . LYS A 1 178 ? -32.748 12.145 -37.106 1.00 60.34 178 LYS A CA 1
ATOM 1425 C C . LYS A 1 178 ? -32.446 12.331 -38.586 1.00 60.34 178 LYS A C 1
ATOM 1427 O O . LYS A 1 178 ? -31.335 12.735 -38.925 1.00 60.34 178 LYS A O 1
ATOM 1432 N N . ASP A 1 179 ? -33.406 11.970 -39.422 1.00 64.06 179 ASP A N 1
ATOM 1433 C CA . ASP A 1 179 ? -33.403 12.348 -40.826 1.00 64.06 179 ASP A CA 1
ATOM 1434 C C . ASP A 1 179 ? -33.572 13.872 -40.905 1.00 64.06 179 ASP A C 1
ATOM 1436 O O . ASP A 1 179 ? -34.362 14.457 -40.156 1.00 64.06 179 ASP A O 1
ATOM 1440 N N . ASN A 1 180 ? -32.739 14.500 -41.729 1.00 47.25 180 ASN A N 1
ATOM 1441 C CA . ASN A 1 180 ? -32.717 15.939 -41.976 1.00 47.25 180 ASN A CA 1
ATOM 1442 C C . ASN A 1 180 ? -33.541 16.261 -43.220 1.00 47.25 180 ASN A C 1
ATOM 1444 O O . ASN A 1 180 ? -33.386 15.503 -44.205 1.00 47.25 180 ASN A O 1
#